Protein AF-A0A2T2RG20-F1 (afdb_monomer_lite)

Radius of gyration: 16.03 Å; chains: 1; bounding box: 54×33×34 Å

Structure (mmCIF, N/CA/C/O backbone):
data_AF-A0A2T2RG20-F1
#
_entry.id   AF-A0A2T2RG20-F1
#
loop_
_atom_site.group_PDB
_atom_site.id
_atom_site.type_symbol
_atom_site.label_atom_id
_atom_site.label_alt_id
_atom_site.label_comp_id
_atom_site.label_asym_id
_atom_site.label_entity_id
_atom_site.label_seq_id
_atom_site.pdbx_PDB_ins_code
_atom_site.Cartn_x
_atom_site.Cartn_y
_atom_site.Cartn_z
_atom_site.occupancy
_atom_site.B_iso_or_equiv
_atom_site.auth_seq_id
_atom_site.auth_comp_id
_atom_site.auth_asym_id
_atom_site.auth_atom_id
_atom_site.pdbx_PDB_model_num
ATOM 1 N N . MET A 1 1 ? 40.481 9.206 18.381 1.00 33.94 1 MET A N 1
ATOM 2 C CA . MET A 1 1 ? 39.164 9.867 18.280 1.00 33.94 1 MET A CA 1
ATOM 3 C C . MET A 1 1 ? 38.193 8.835 17.750 1.00 33.94 1 MET A C 1
ATOM 5 O O . MET A 1 1 ? 38.292 8.464 16.590 1.00 33.94 1 MET A O 1
ATOM 9 N N . THR A 1 2 ? 37.358 8.278 18.617 1.00 31.91 2 THR A N 1
ATOM 10 C CA . THR A 1 2 ? 36.388 7.243 18.250 1.00 31.91 2 THR A CA 1
ATOM 11 C C . THR A 1 2 ? 35.120 7.962 17.809 1.00 31.91 2 THR A C 1
ATOM 13 O O . THR A 1 2 ? 34.491 8.642 18.617 1.00 31.91 2 THR A O 1
ATOM 16 N N . ALA A 1 3 ? 34.799 7.905 16.517 1.00 36.47 3 ALA A N 1
ATOM 17 C CA . ALA A 1 3 ? 33.567 8.473 15.993 1.00 36.47 3 ALA A CA 1
ATOM 18 C C . ALA A 1 3 ? 32.390 7.637 16.508 1.00 36.47 3 ALA A C 1
ATOM 20 O O . ALA A 1 3 ? 32.223 6.479 16.130 1.00 36.47 3 ALA A O 1
ATOM 21 N N . THR A 1 4 ? 31.606 8.215 17.411 1.00 32.44 4 THR A N 1
ATOM 22 C CA . THR A 1 4 ? 30.352 7.635 17.883 1.00 32.44 4 THR A CA 1
ATOM 23 C C . THR A 1 4 ? 29.389 7.560 16.703 1.00 32.44 4 THR A C 1
ATOM 25 O O . THR A 1 4 ? 28.992 8.590 16.155 1.00 32.44 4 THR A O 1
ATOM 28 N N . ILE A 1 5 ? 29.026 6.344 16.297 1.00 42.16 5 ILE A N 1
ATOM 29 C CA . ILE A 1 5 ? 27.959 6.102 15.326 1.00 42.16 5 ILE A CA 1
ATOM 30 C C . ILE A 1 5 ? 26.679 6.661 15.953 1.00 42.16 5 ILE A C 1
ATOM 32 O O . ILE A 1 5 ? 26.170 6.109 16.928 1.00 42.16 5 ILE A O 1
ATOM 36 N N . LYS A 1 6 ? 26.187 7.796 15.444 1.00 42.03 6 LYS A N 1
ATOM 37 C CA . LYS A 1 6 ? 24.849 8.287 15.781 1.00 42.03 6 LYS A CA 1
ATOM 38 C C . LYS A 1 6 ? 23.864 7.251 15.259 1.00 42.03 6 LYS A C 1
ATOM 40 O O . LYS A 1 6 ? 23.668 7.142 14.051 1.00 42.03 6 LYS A O 1
ATOM 45 N N . THR A 1 7 ? 23.265 6.485 16.159 1.00 44.75 7 THR A N 1
ATOM 46 C CA . THR A 1 7 ? 22.080 5.699 15.844 1.00 44.75 7 THR A CA 1
ATOM 47 C C . THR A 1 7 ? 21.018 6.673 15.334 1.00 44.75 7 THR A C 1
ATOM 49 O O . THR A 1 7 ? 20.632 7.607 16.036 1.00 44.75 7 THR A O 1
ATOM 52 N N . LYS A 1 8 ? 20.603 6.529 14.068 1.00 46.69 8 LYS A N 1
ATOM 53 C CA . LYS A 1 8 ? 19.418 7.219 13.550 1.00 46.69 8 LYS A CA 1
ATOM 54 C C . LYS A 1 8 ? 18.232 6.656 14.327 1.00 46.69 8 LYS A C 1
ATOM 56 O O . LYS A 1 8 ? 17.767 5.561 14.032 1.00 46.69 8 LYS A O 1
ATOM 61 N N . THR A 1 9 ? 17.791 7.359 15.361 1.00 53.72 9 THR A N 1
ATOM 62 C CA . THR A 1 9 ? 16.526 7.052 16.021 1.00 53.72 9 THR A CA 1
ATOM 63 C C . THR A 1 9 ? 15.424 7.185 14.977 1.00 53.72 9 THR A C 1
ATOM 65 O O . THR A 1 9 ? 15.349 8.218 14.305 1.00 53.72 9 THR A O 1
ATOM 68 N N . LYS A 1 10 ? 14.604 6.139 14.804 1.00 56.00 10 LYS A N 1
ATOM 69 C CA . LYS A 1 10 ? 13.404 6.235 13.968 1.00 56.00 10 LYS A CA 1
ATOM 70 C C . LYS A 1 10 ? 12.549 7.403 14.505 1.00 56.00 10 LYS A C 1
ATOM 72 O O . LYS A 1 10 ? 12.397 7.511 15.725 1.00 56.00 10 LYS A O 1
ATOM 77 N N . PRO A 1 11 ? 12.074 8.318 13.644 1.00 62.72 11 PRO A N 1
ATOM 78 C CA . PRO A 1 11 ? 11.214 9.421 14.069 1.00 62.72 11 PRO A CA 1
ATOM 79 C C . PRO A 1 11 ? 9.920 8.889 14.704 1.00 62.72 11 PRO A C 1
ATOM 81 O O . PRO A 1 11 ? 9.420 7.842 14.304 1.00 62.72 11 PRO A O 1
ATOM 84 N N . THR A 1 12 ? 9.386 9.600 15.704 1.00 71.31 12 THR A N 1
ATOM 85 C CA . THR A 1 12 ? 8.121 9.215 16.355 1.00 71.31 12 THR A CA 1
ATOM 86 C C . THR A 1 12 ? 6.926 9.521 15.453 1.00 71.31 12 THR A C 1
ATOM 88 O O . THR A 1 12 ? 7.017 10.392 14.584 1.00 71.31 12 THR A O 1
ATOM 91 N N . VAL A 1 13 ? 5.783 8.875 15.691 1.00 67.56 13 VAL A N 1
ATOM 92 C CA . VAL A 1 13 ? 4.539 9.134 14.942 1.00 67.56 13 VAL A CA 1
ATOM 93 C C . VAL A 1 13 ? 4.124 10.606 15.047 1.00 67.56 13 VAL A C 1
ATOM 95 O O . VAL A 1 13 ? 3.762 11.213 14.047 1.00 67.56 13 VAL A O 1
ATOM 98 N N . GLU A 1 14 ? 4.279 11.241 16.213 1.00 69.94 14 GLU A N 1
ATOM 99 C CA . GLU A 1 14 ? 4.020 12.677 16.399 1.00 69.94 14 GLU A CA 1
ATOM 100 C C . GLU A 1 14 ? 4.948 13.545 15.547 1.00 69.94 14 GLU A C 1
ATOM 102 O O . GLU A 1 14 ? 4.548 14.601 15.054 1.00 69.94 14 GLU A O 1
ATOM 107 N N . THR A 1 15 ? 6.204 13.119 15.394 1.00 72.56 15 THR A N 1
ATOM 108 C CA . THR A 1 15 ? 7.185 13.818 14.562 1.00 72.56 15 THR A CA 1
ATOM 109 C C . THR A 1 15 ? 6.795 13.705 13.092 1.00 72.56 15 THR A C 1
ATOM 111 O O . THR A 1 15 ? 6.794 14.709 12.387 1.00 72.56 15 THR A O 1
ATOM 114 N N . LEU A 1 16 ? 6.405 12.512 12.641 1.00 67.81 16 LEU A N 1
ATOM 115 C CA . LEU A 1 16 ? 5.965 12.258 11.269 1.00 67.81 16 LEU A CA 1
ATOM 116 C C . LEU A 1 16 ? 4.662 13.004 10.940 1.00 67.81 16 LEU A C 1
ATOM 118 O O . LEU A 1 16 ? 4.611 13.717 9.942 1.00 67.81 16 LEU A O 1
ATOM 122 N N . ALA A 1 17 ? 3.652 12.940 11.812 1.00 68.75 17 ALA A N 1
ATOM 123 C CA . ALA A 1 17 ? 2.379 13.642 11.635 1.00 68.75 17 ALA A CA 1
ATOM 124 C C . ALA A 1 17 ? 2.571 15.164 11.525 1.00 68.75 17 ALA A C 1
ATOM 126 O O . ALA A 1 17 ? 1.983 15.814 10.660 1.00 68.75 17 ALA A O 1
ATOM 127 N N . LYS A 1 18 ? 3.468 15.744 12.334 1.00 66.44 18 LYS A N 1
ATOM 128 C CA . LYS A 1 18 ? 3.822 17.167 12.225 1.00 66.44 18 LYS A CA 1
ATOM 129 C C . LYS A 1 18 ? 4.585 17.491 10.946 1.00 66.44 18 LYS A C 1
ATOM 131 O O . LYS A 1 18 ? 4.302 18.516 10.334 1.00 66.44 18 LYS A O 1
ATOM 136 N N . LEU A 1 19 ? 5.542 16.651 10.553 1.00 60.50 19 LEU A N 1
ATOM 137 C CA . LEU A 1 19 ? 6.370 16.884 9.367 1.00 60.50 19 LEU A CA 1
ATOM 138 C C . LEU A 1 19 ? 5.578 16.771 8.062 1.00 60.50 19 LEU A C 1
ATOM 140 O O . LEU A 1 19 ? 5.826 17.551 7.147 1.00 60.50 19 LEU A O 1
ATOM 144 N N . TYR A 1 20 ? 4.645 15.824 7.982 1.00 61.88 20 TYR A N 1
ATOM 145 C CA . TYR A 1 20 ? 3.985 15.475 6.723 1.00 61.88 20 TYR A CA 1
ATOM 146 C C . TYR A 1 20 ? 2.539 15.956 6.624 1.00 61.88 20 TYR A C 1
ATOM 148 O O . TYR A 1 20 ? 2.090 16.286 5.530 1.00 61.88 20 TYR A O 1
ATOM 156 N N . LEU A 1 21 ? 1.819 16.043 7.745 1.00 66.69 21 LEU A N 1
ATOM 157 C CA . LEU A 1 21 ? 0.388 16.368 7.756 1.00 66.69 21 LEU A CA 1
ATOM 158 C C . LEU A 1 21 ? 0.077 17.679 8.490 1.00 66.69 21 LEU A C 1
ATOM 160 O O . LEU A 1 21 ? -1.025 18.206 8.348 1.00 66.69 21 LEU A O 1
ATOM 164 N N . ASN A 1 22 ? 1.037 18.221 9.252 1.00 70.94 22 ASN A N 1
ATOM 165 C CA . ASN A 1 22 ? 0.847 19.341 10.179 1.00 70.94 22 ASN A CA 1
ATOM 166 C C . ASN A 1 22 ? -0.348 19.119 11.134 1.00 70.94 22 ASN A C 1
ATOM 168 O O . ASN A 1 22 ? -1.120 20.037 11.416 1.00 70.94 22 ASN A O 1
ATOM 172 N N . GLN A 1 23 ? -0.524 17.879 11.597 1.00 68.62 23 GLN A N 1
ATOM 173 C CA . GLN A 1 23 ? -1.646 17.439 12.433 1.00 68.62 23 GLN A CA 1
ATOM 174 C C . GLN A 1 23 ? -1.160 16.614 13.635 1.00 68.62 23 GLN A C 1
ATOM 176 O O . GLN A 1 23 ? 0.004 16.209 13.699 1.00 68.62 23 GLN A O 1
ATOM 181 N N . GLU A 1 24 ? -2.046 16.396 14.611 1.00 74.69 24 GLU A N 1
ATOM 182 C CA . GLU A 1 24 ? -1.832 15.411 15.679 1.00 74.69 24 GLU A CA 1
ATOM 183 C C . GLU A 1 24 ? -2.039 13.985 15.136 1.00 74.69 24 GLU A C 1
ATOM 185 O O . GLU A 1 24 ? -2.826 13.809 14.203 1.00 74.69 24 GLU A O 1
ATOM 190 N N . PRO A 1 25 ? -1.357 12.962 15.689 1.00 69.50 25 PRO A N 1
ATOM 191 C CA . PRO A 1 25 ? -1.597 11.575 15.302 1.00 69.50 25 PRO A CA 1
ATOM 192 C C . PRO A 1 25 ? -3.060 11.171 15.476 1.00 69.50 25 PRO A C 1
ATOM 194 O O . PRO A 1 25 ? -3.692 11.507 16.481 1.00 69.50 25 PRO A O 1
ATOM 197 N N . ALA A 1 26 ? -3.584 10.398 14.528 1.00 75.06 26 ALA A N 1
ATOM 198 C CA . ALA A 1 26 ? -4.899 9.800 14.674 1.00 75.06 26 ALA A CA 1
ATOM 199 C C . ALA A 1 26 ? -4.900 8.780 15.826 1.00 75.06 26 ALA A C 1
ATOM 201 O O . ALA A 1 26 ? -3.997 7.951 15.946 1.00 75.06 26 ALA A O 1
ATOM 202 N N . ILE A 1 27 ? -5.936 8.823 16.667 1.00 79.38 27 ILE A N 1
ATOM 203 C CA . ILE A 1 27 ? -6.197 7.771 17.653 1.00 79.38 27 ILE A CA 1
ATOM 204 C C . ILE A 1 27 ? -6.963 6.664 16.932 1.00 79.38 27 ILE A C 1
ATOM 206 O O . ILE A 1 27 ? -8.126 6.847 16.581 1.00 79.38 27 ILE A O 1
ATOM 210 N N . VAL A 1 28 ? -6.306 5.528 16.718 1.00 82.81 28 VAL A N 1
ATOM 211 C CA . VAL A 1 28 ? -6.876 4.361 16.035 1.00 82.81 28 VAL A CA 1
ATOM 212 C C . VAL A 1 28 ? -7.181 3.289 17.078 1.00 82.81 28 VAL A C 1
ATOM 214 O O . VAL A 1 28 ? -6.276 2.857 17.794 1.00 82.81 28 VAL A O 1
ATOM 217 N N . SER A 1 29 ? -8.445 2.875 17.194 1.00 89.62 29 SER A N 1
ATOM 218 C CA . SER A 1 29 ? -8.817 1.782 18.099 1.00 89.62 29 SER A CA 1
ATOM 219 C C . SER A 1 29 ? -8.451 0.410 17.523 1.00 89.62 29 SER A C 1
ATOM 221 O O . SER A 1 29 ? -8.203 0.259 16.325 1.00 89.62 29 SER A O 1
ATOM 223 N N . GLU A 1 30 ? -8.448 -0.613 18.375 1.00 89.88 30 GLU A N 1
ATOM 224 C CA . GLU A 1 30 ? -8.186 -1.997 17.960 1.00 89.88 30 GLU A CA 1
ATOM 225 C C . GLU A 1 30 ? -9.248 -2.544 16.994 1.00 89.88 30 GLU A C 1
ATOM 227 O O . GLU A 1 30 ? -8.935 -3.333 16.100 1.00 89.88 30 GLU A O 1
ATOM 232 N N . GLU A 1 31 ? -10.494 -2.082 17.115 1.00 91.75 31 GLU A N 1
ATOM 233 C CA . GLU A 1 31 ? -11.569 -2.411 16.178 1.00 91.75 31 GLU A CA 1
ATOM 234 C C . GLU A 1 31 ? -11.265 -1.873 14.775 1.00 91.75 31 GLU A C 1
ATOM 236 O O . GLU A 1 31 ? -11.388 -2.616 13.805 1.00 91.75 31 GLU A O 1
ATOM 241 N N . ILE A 1 32 ? -10.792 -0.625 14.666 1.00 91.25 32 ILE A N 1
ATOM 242 C CA . ILE A 1 32 ? -10.450 -0.015 13.371 1.00 91.25 32 ILE A CA 1
ATOM 243 C C . ILE A 1 32 ? -9.217 -0.676 12.753 1.00 91.25 32 ILE A C 1
ATOM 245 O O . ILE A 1 32 ? -9.187 -0.901 11.547 1.00 91.25 32 ILE A O 1
ATOM 249 N N . LYS A 1 33 ? -8.218 -1.058 13.558 1.00 91.19 33 LYS A N 1
ATOM 250 C CA . LYS A 1 33 ? -7.080 -1.855 13.066 1.00 91.19 33 LYS A CA 1
ATOM 251 C C . LYS A 1 33 ? -7.521 -3.209 12.513 1.00 91.19 33 LYS A C 1
ATOM 253 O O . LYS A 1 33 ? -6.961 -3.678 11.529 1.00 91.19 33 LYS A O 1
ATOM 258 N N . THR A 1 34 ? -8.506 -3.842 13.148 1.00 92.88 34 THR A N 1
ATOM 259 C CA . THR A 1 34 ? -9.049 -5.128 12.691 1.00 92.88 34 THR A CA 1
ATOM 260 C C . THR A 1 34 ? -9.813 -4.955 11.381 1.00 92.88 34 THR A C 1
ATOM 262 O O . THR A 1 34 ? -9.531 -5.671 10.428 1.00 92.88 34 THR A O 1
ATOM 265 N N . GLU A 1 35 ? -10.684 -3.944 11.292 1.00 93.69 35 GLU A N 1
ATOM 266 C CA . GLU A 1 35 ? -11.410 -3.603 10.060 1.00 93.69 35 GLU A CA 1
ATOM 267 C C . GLU A 1 35 ? -10.448 -3.274 8.907 1.00 93.69 35 GLU A C 1
ATOM 269 O O . GLU A 1 35 ? -10.617 -3.762 7.791 1.00 93.69 35 GLU A O 1
ATOM 274 N N . PHE A 1 36 ? -9.397 -2.496 9.188 1.00 93.94 36 PHE A N 1
ATOM 275 C CA . PHE A 1 36 ? -8.327 -2.207 8.237 1.00 93.94 36 PHE A CA 1
ATOM 276 C C . PHE A 1 36 ? -7.672 -3.489 7.722 1.00 93.94 36 PHE A C 1
ATOM 278 O O . PHE A 1 36 ? -7.469 -3.631 6.518 1.00 93.94 36 PHE A O 1
ATOM 285 N N . CYS A 1 37 ? -7.346 -4.418 8.625 1.00 94.25 37 CYS A N 1
ATOM 286 C CA . CYS A 1 37 ? -6.687 -5.657 8.245 1.00 94.25 37 CYS A CA 1
ATOM 287 C C . CYS A 1 37 ? -7.588 -6.585 7.436 1.00 94.25 37 CYS A C 1
ATOM 289 O O . CYS A 1 37 ? -7.113 -7.177 6.474 1.00 94.25 37 CYS A O 1
ATOM 291 N N . ASP A 1 38 ? -8.871 -6.691 7.768 1.00 95.12 38 ASP A N 1
ATOM 292 C CA . ASP A 1 38 ? -9.805 -7.471 6.955 1.00 95.12 38 ASP A CA 1
ATOM 293 C C . ASP A 1 38 ? -9.903 -6.878 5.540 1.00 95.12 38 ASP A C 1
ATOM 295 O O . ASP A 1 38 ? -9.713 -7.587 4.551 1.00 95.12 38 ASP A O 1
ATOM 299 N N . TRP A 1 39 ? -10.066 -5.556 5.438 1.00 96.38 39 TRP A N 1
ATOM 300 C CA . TRP A 1 39 ? -10.149 -4.859 4.155 1.00 96.38 39 TRP A CA 1
ATOM 301 C C . TRP A 1 39 ? -8.865 -4.966 3.316 1.00 96.38 39 TRP A C 1
ATOM 303 O O . TRP A 1 39 ? -8.929 -5.265 2.123 1.00 96.38 39 TRP A O 1
ATOM 313 N N . ILE A 1 40 ? -7.680 -4.750 3.899 1.00 96.50 40 ILE A N 1
ATOM 314 C CA . ILE A 1 40 ? -6.428 -4.799 3.127 1.00 96.50 40 ILE A CA 1
ATOM 315 C C . ILE A 1 40 ? -6.117 -6.214 2.636 1.00 96.50 40 ILE A C 1
ATOM 317 O O . ILE A 1 40 ? -5.518 -6.379 1.575 1.00 96.50 40 ILE A O 1
ATOM 321 N N . LEU A 1 41 ? -6.547 -7.245 3.370 1.00 96.00 41 LEU A N 1
ATOM 322 C CA . LEU A 1 41 ? -6.402 -8.632 2.937 1.00 96.00 41 LEU A CA 1
ATOM 323 C C . LEU A 1 41 ? -7.304 -8.953 1.744 1.00 96.00 41 LEU A C 1
ATOM 325 O O . LEU A 1 41 ? -6.874 -9.698 0.866 1.00 96.00 41 LEU A O 1
ATOM 329 N N . GLU A 1 42 ? -8.502 -8.371 1.669 1.00 97.12 42 GLU A N 1
ATOM 330 C CA . GLU A 1 42 ? -9.341 -8.447 0.465 1.00 97.12 42 GLU A CA 1
ATOM 331 C C . GLU A 1 42 ? -8.644 -7.769 -0.723 1.00 97.12 42 GLU A C 1
ATOM 333 O O . GLU A 1 42 ? -8.506 -8.379 -1.780 1.00 97.12 42 GLU A O 1
ATOM 338 N N . GLN A 1 43 ? -8.103 -6.558 -0.538 1.00 97.75 43 GLN A N 1
ATOM 339 C CA . GLN A 1 43 ? -7.349 -5.855 -1.589 1.00 97.75 43 GLN A CA 1
ATOM 340 C C . GLN A 1 43 ? -6.115 -6.643 -2.057 1.00 97.75 43 GLN A C 1
ATOM 342 O O . GLN A 1 43 ? -5.812 -6.688 -3.248 1.00 97.75 43 GLN A O 1
ATOM 347 N N . PHE A 1 44 ? -5.409 -7.292 -1.131 1.00 97.50 44 PHE A N 1
ATOM 348 C CA . PHE A 1 44 ? -4.259 -8.138 -1.438 1.00 97.50 44 PHE A CA 1
ATOM 349 C C . PHE A 1 44 ? -4.643 -9.364 -2.277 1.00 97.50 44 PHE A C 1
ATOM 351 O O . PHE A 1 44 ? -3.919 -9.729 -3.201 1.00 97.50 44 PHE A O 1
ATOM 358 N N . GLN A 1 45 ? -5.788 -9.992 -1.988 1.00 97.38 45 GLN A N 1
ATOM 359 C CA . GLN A 1 45 ? -6.296 -11.134 -2.759 1.00 97.38 45 GLN A CA 1
ATOM 360 C C . GLN A 1 45 ? -6.684 -10.761 -4.197 1.00 97.38 45 GLN A C 1
ATOM 362 O O . GLN A 1 45 ? -6.700 -11.633 -5.065 1.00 97.38 45 GLN A O 1
ATOM 367 N N . GLU A 1 46 ? -6.986 -9.487 -4.453 1.00 97.12 46 GLU A N 1
ATOM 368 C CA . GLU A 1 46 ? -7.338 -8.966 -5.778 1.00 97.12 46 GLU A CA 1
ATOM 369 C C . GLU A 1 46 ? -6.117 -8.609 -6.645 1.00 97.12 46 GLU A C 1
ATOM 371 O O . GLU A 1 46 ? -6.285 -8.270 -7.821 1.00 97.12 46 GLU A O 1
ATOM 376 N N . LEU A 1 47 ? -4.890 -8.690 -6.110 1.00 98.12 47 LEU A N 1
ATOM 377 C CA . LEU A 1 47 ? -3.682 -8.392 -6.879 1.00 98.12 47 LEU A CA 1
ATOM 378 C C . LEU A 1 47 ? -3.548 -9.340 -8.088 1.00 98.12 47 LEU A C 1
ATOM 380 O O . LEU A 1 47 ? -3.666 -10.559 -7.941 1.00 98.12 47 LEU A O 1
ATOM 384 N N . PRO A 1 48 ? -3.260 -8.818 -9.296 1.00 97.44 48 PRO A N 1
ATOM 385 C CA . PRO A 1 48 ? -3.288 -9.614 -10.523 1.00 97.44 48 PRO A CA 1
ATOM 386 C C . PRO A 1 48 ? -1.990 -10.399 -10.782 1.00 97.44 48 PRO A C 1
ATOM 388 O O . PRO A 1 48 ? -1.742 -10.807 -11.914 1.00 97.44 48 PRO A O 1
ATOM 391 N N . PHE A 1 49 ? -1.137 -10.581 -9.773 1.00 97.19 49 PHE A N 1
ATOM 392 C CA . PHE A 1 49 ? 0.185 -11.195 -9.905 1.00 97.19 49 PHE A CA 1
ATOM 393 C C . PHE A 1 49 ? 0.603 -11.953 -8.646 1.00 97.19 49 PHE A C 1
ATOM 395 O O . PHE A 1 49 ? 0.014 -11.809 -7.575 1.00 97.19 49 PHE A O 1
ATOM 402 N N . ALA A 1 50 ? 1.658 -12.758 -8.771 1.00 97.25 50 ALA A N 1
ATOM 403 C CA . ALA A 1 50 ? 2.226 -13.473 -7.639 1.00 97.25 50 ALA A CA 1
ATOM 404 C C . ALA A 1 50 ? 3.036 -12.527 -6.738 1.00 97.25 50 ALA A C 1
ATOM 406 O O . ALA A 1 50 ? 4.029 -11.948 -7.172 1.00 97.25 50 ALA A O 1
ATOM 407 N N . VAL A 1 51 ? 2.658 -12.420 -5.465 1.00 96.81 51 VAL A N 1
ATOM 408 C CA . VAL A 1 51 ? 3.459 -11.711 -4.459 1.00 96.81 51 VAL A CA 1
ATOM 409 C C . VAL A 1 51 ? 4.424 -12.686 -3.792 1.00 96.81 51 VAL A C 1
ATOM 411 O O . VAL A 1 51 ? 4.022 -13.743 -3.298 1.00 96.81 51 VAL A O 1
ATOM 414 N N . GLN A 1 52 ? 5.702 -12.332 -3.777 1.00 95.00 52 GLN A N 1
ATOM 415 C CA . GLN A 1 52 ? 6.796 -13.145 -3.268 1.00 95.00 52 GLN A CA 1
ATOM 416 C C . GLN A 1 52 ? 7.466 -12.432 -2.097 1.00 95.00 52 GLN A C 1
ATOM 418 O O . GLN A 1 52 ? 7.739 -11.238 -2.144 1.00 95.00 52 GLN A O 1
ATOM 423 N N . ALA A 1 53 ? 7.732 -13.172 -1.027 1.00 91.38 53 ALA A N 1
ATOM 424 C CA . ALA A 1 53 ? 8.436 -12.638 0.128 1.00 91.38 53 ALA A CA 1
ATOM 425 C C . ALA A 1 53 ? 9.950 -12.614 -0.127 1.00 91.38 53 ALA A C 1
ATOM 427 O O . ALA A 1 53 ? 10.537 -13.647 -0.457 1.00 91.38 53 ALA A O 1
ATOM 428 N N . ASP A 1 54 ? 10.578 -11.463 0.098 1.00 88.75 54 ASP A N 1
ATOM 429 C CA . ASP A 1 54 ? 12.032 -11.299 0.153 1.00 88.75 54 ASP A CA 1
ATOM 430 C C . ASP A 1 54 ? 12.435 -10.899 1.581 1.00 88.75 54 ASP A C 1
ATOM 432 O O . ASP A 1 54 ? 11.746 -10.130 2.242 1.00 88.75 54 ASP A O 1
ATOM 436 N N . TYR A 1 55 ? 13.542 -11.424 2.102 1.00 84.06 55 TYR A N 1
ATOM 437 C CA . TYR A 1 55 ? 14.067 -11.027 3.418 1.00 84.06 55 TYR A CA 1
ATOM 438 C C . TYR A 1 55 ? 15.008 -9.815 3.341 1.00 84.06 55 TYR A C 1
ATOM 440 O O . TYR A 1 55 ? 15.620 -9.431 4.340 1.00 84.06 55 TYR A O 1
ATOM 448 N N . THR A 1 56 ? 15.144 -9.229 2.155 1.00 83.00 56 THR A N 1
ATOM 449 C CA . THR A 1 56 ? 15.977 -8.071 1.850 1.00 83.00 56 THR A CA 1
ATOM 450 C C . THR A 1 56 ? 15.167 -6.978 1.152 1.00 83.00 56 THR A C 1
ATOM 452 O O . THR A 1 56 ? 14.035 -7.194 0.720 1.00 83.00 56 THR A O 1
ATOM 455 N N . MET A 1 57 ? 15.745 -5.779 1.056 1.00 81.88 57 MET A N 1
ATOM 456 C CA . MET A 1 57 ? 15.204 -4.716 0.209 1.00 81.88 57 MET A CA 1
ATOM 457 C C . MET A 1 57 ? 15.560 -5.038 -1.243 1.00 81.88 57 MET A C 1
ATOM 459 O O . MET A 1 57 ? 16.697 -4.801 -1.652 1.00 81.88 57 MET A O 1
ATOM 463 N N . HIS A 1 58 ? 14.610 -5.624 -1.973 1.00 90.62 58 HIS A N 1
ATOM 464 C CA . HIS A 1 58 ? 14.834 -6.127 -3.328 1.00 90.62 58 HIS A CA 1
ATOM 465 C C . HIS A 1 58 ? 15.104 -5.000 -4.331 1.00 90.62 58 HIS A C 1
ATOM 467 O O . HIS A 1 58 ? 16.077 -5.050 -5.078 1.00 90.62 58 HIS A O 1
ATOM 473 N N . TYR A 1 59 ? 14.251 -3.974 -4.317 1.00 92.75 59 TYR A N 1
ATOM 474 C CA . TYR A 1 59 ? 14.272 -2.899 -5.301 1.00 92.75 59 TYR A CA 1
ATOM 475 C C . TYR A 1 59 ? 15.149 -1.736 -4.853 1.00 92.75 59 TYR A C 1
ATOM 477 O O . TYR A 1 59 ? 15.007 -1.220 -3.740 1.00 92.75 59 TYR A O 1
ATOM 485 N N . HIS A 1 60 ? 16.028 -1.283 -5.744 1.00 91.38 60 HIS A N 1
ATOM 486 C CA . HIS A 1 60 ? 16.734 -0.021 -5.561 1.00 91.38 60 HIS A CA 1
ATOM 487 C C . HIS A 1 60 ? 15.820 1.176 -5.843 1.00 91.38 60 HIS A C 1
ATOM 489 O O . HIS A 1 60 ? 15.884 2.191 -5.144 1.00 91.38 60 HIS A O 1
ATOM 495 N N . ASP A 1 61 ? 14.966 1.050 -6.860 1.00 93.94 61 ASP A N 1
ATOM 496 C CA . ASP A 1 61 ? 13.997 2.062 -7.258 1.00 93.94 61 ASP A CA 1
ATOM 497 C C . ASP A 1 61 ? 12.720 1.450 -7.859 1.00 93.94 61 ASP A C 1
ATOM 499 O O . ASP A 1 61 ? 12.637 0.254 -8.137 1.00 93.94 61 ASP A O 1
ATOM 503 N N . ALA A 1 62 ? 11.699 2.290 -8.050 1.00 95.69 62 ALA A N 1
ATOM 504 C CA . ALA A 1 62 ? 10.389 1.855 -8.529 1.00 95.69 62 ALA A CA 1
ATOM 505 C C . ALA A 1 62 ? 10.414 1.300 -9.966 1.00 95.69 62 ALA A C 1
ATOM 507 O O . ALA A 1 62 ? 9.509 0.565 -10.347 1.00 95.69 62 ALA A O 1
ATOM 508 N N . THR A 1 63 ? 11.428 1.621 -10.777 1.00 97.12 63 THR A N 1
ATOM 509 C CA . THR A 1 63 ? 11.539 1.123 -12.158 1.00 97.12 63 THR A CA 1
ATOM 510 C C . THR A 1 63 ? 11.749 -0.382 -12.167 1.00 97.12 63 THR A C 1
ATOM 512 O O . THR A 1 63 ? 11.051 -1.076 -12.904 1.00 97.12 63 THR A O 1
ATOM 515 N N . GLU A 1 64 ? 12.655 -0.880 -11.322 1.00 97.44 64 GLU A N 1
ATOM 516 C CA . GLU A 1 64 ? 12.918 -2.316 -11.159 1.00 97.44 64 GLU A CA 1
ATOM 517 C C . GLU A 1 64 ? 11.642 -3.041 -10.704 1.00 97.44 64 GLU A C 1
ATOM 519 O O . GLU A 1 64 ? 11.221 -4.022 -11.314 1.00 97.44 64 GLU A O 1
ATOM 524 N N . MET A 1 65 ? 10.940 -2.476 -9.716 1.00 97.31 65 MET A N 1
ATOM 525 C CA . MET A 1 65 ? 9.648 -2.992 -9.254 1.00 97.31 65 MET A CA 1
ATOM 526 C C . MET A 1 65 ? 8.603 -3.055 -10.376 1.00 97.31 65 MET A C 1
ATOM 528 O O . MET A 1 65 ? 7.862 -4.030 -10.508 1.00 97.31 65 MET A O 1
ATOM 532 N N . PHE A 1 66 ? 8.533 -2.028 -11.224 1.00 98.25 66 PHE A N 1
ATOM 533 C CA . PHE A 1 66 ? 7.590 -2.000 -12.341 1.00 98.25 66 PHE A CA 1
ATOM 534 C C . PHE A 1 66 ? 7.926 -3.030 -13.424 1.00 98.25 66 PHE A C 1
ATOM 536 O O . PHE A 1 66 ? 7.021 -3.463 -14.144 1.00 98.25 66 PHE A O 1
ATOM 543 N N . GLU A 1 67 ? 9.199 -3.386 -13.600 1.00 98.12 67 GLU A N 1
ATOM 544 C CA . GLU A 1 67 ? 9.629 -4.428 -14.536 1.00 98.12 67 GLU A CA 1
ATOM 545 C C . GLU A 1 67 ? 9.201 -5.823 -14.077 1.00 98.12 67 GLU A C 1
ATOM 547 O O . GLU A 1 67 ? 8.749 -6.612 -14.911 1.00 98.12 67 GLU A O 1
ATOM 552 N N . ASP A 1 68 ? 9.249 -6.102 -12.777 1.00 97.75 68 ASP A N 1
ATOM 553 C CA . ASP A 1 68 ? 8.764 -7.366 -12.215 1.00 97.75 68 ASP A CA 1
ATOM 554 C C . ASP A 1 68 ? 7.239 -7.470 -12.258 1.00 97.75 68 ASP A C 1
ATOM 556 O O . ASP A 1 68 ? 6.704 -8.490 -12.702 1.00 97.75 68 ASP A O 1
ATOM 560 N N . ILE A 1 69 ? 6.516 -6.389 -11.931 1.00 97.81 69 ILE A N 1
ATOM 561 C CA . ILE A 1 69 ? 5.044 -6.374 -12.020 1.00 97.81 69 ILE A CA 1
ATOM 562 C C . ILE A 1 69 ? 4.582 -6.653 -13.458 1.00 97.81 69 ILE A C 1
ATOM 564 O O . ILE A 1 69 ? 3.611 -7.380 -13.677 1.00 97.81 69 ILE A O 1
ATOM 568 N N . LYS A 1 70 ? 5.293 -6.129 -14.469 1.00 97.69 70 LYS A N 1
ATOM 569 C CA . LYS A 1 70 ? 5.029 -6.449 -15.889 1.00 97.69 70 LYS A CA 1
ATOM 570 C C . LYS A 1 70 ? 5.287 -7.919 -16.230 1.00 97.69 70 LYS A C 1
ATOM 572 O O . LYS A 1 70 ? 4.734 -8.407 -17.211 1.00 97.69 70 LYS A O 1
ATOM 577 N N . GLN A 1 71 ? 6.121 -8.601 -15.452 1.00 97.69 71 GLN A N 1
ATOM 578 C CA . GLN A 1 71 ? 6.389 -10.037 -15.523 1.00 97.69 71 GLN A CA 1
ATOM 579 C C . GLN A 1 71 ? 5.503 -10.839 -14.552 1.00 97.69 71 GLN A C 1
ATOM 581 O O . GLN A 1 71 ? 5.856 -11.958 -14.184 1.00 97.69 71 GLN A O 1
ATOM 586 N N . GLU A 1 72 ? 4.366 -10.275 -14.134 1.00 97.44 72 GLU A N 1
ATOM 587 C CA . GLU A 1 72 ? 3.350 -10.930 -13.301 1.00 97.44 72 GLU A CA 1
ATOM 588 C C . GLU A 1 72 ? 3.863 -11.401 -11.926 1.00 97.44 72 GLU A C 1
ATOM 590 O O . GLU A 1 72 ? 3.346 -12.372 -11.360 1.00 97.44 72 GLU A O 1
ATOM 595 N N . HIS A 1 73 ? 4.839 -10.691 -11.346 1.00 97.56 73 HIS A N 1
ATOM 596 C CA . HIS A 1 73 ? 5.268 -10.919 -9.965 1.00 97.56 73 HIS A CA 1
ATOM 597 C C . HIS A 1 73 ? 5.702 -9.637 -9.240 1.00 97.56 73 HIS A C 1
ATOM 599 O O . HIS A 1 73 ? 5.937 -8.604 -9.856 1.00 97.56 73 HIS A O 1
ATOM 605 N N . LEU A 1 74 ? 5.783 -9.701 -7.912 1.00 97.25 74 LEU A N 1
ATOM 606 C CA . LEU A 1 74 ? 6.257 -8.610 -7.060 1.00 97.25 74 LEU A CA 1
ATOM 607 C C . LEU A 1 74 ? 7.011 -9.179 -5.857 1.00 97.25 74 LEU A C 1
ATOM 609 O O . LEU A 1 74 ? 6.465 -10.023 -5.143 1.00 97.25 74 LEU A O 1
ATOM 613 N N . TRP A 1 75 ? 8.218 -8.682 -5.594 1.00 95.81 75 TRP A N 1
ATOM 614 C CA . TRP A 1 75 ? 8.953 -8.968 -4.363 1.00 95.81 75 TRP A CA 1
ATOM 615 C C . TRP A 1 75 ? 8.588 -7.965 -3.274 1.00 95.81 75 TRP A C 1
ATOM 617 O O . TRP A 1 75 ? 8.685 -6.761 -3.472 1.00 95.81 75 TRP A O 1
ATOM 627 N N . VAL A 1 76 ? 8.205 -8.455 -2.100 1.00 92.12 76 VAL A N 1
ATOM 628 C CA . VAL A 1 76 ? 7.846 -7.617 -0.952 1.00 92.12 76 VAL A CA 1
ATOM 629 C C . VAL A 1 76 ? 8.742 -7.967 0.223 1.00 92.12 76 VAL A C 1
ATOM 631 O O . VAL A 1 76 ? 8.896 -9.135 0.593 1.00 92.12 76 VAL A O 1
ATOM 634 N N . SER A 1 77 ? 9.336 -6.933 0.815 1.00 85.31 77 SER A N 1
ATOM 635 C CA . SER A 1 77 ? 10.267 -7.073 1.929 1.00 85.31 77 SER A CA 1
ATOM 636 C C . SER A 1 77 ? 9.555 -7.523 3.208 1.00 85.31 77 SER A C 1
ATOM 638 O O . SER A 1 77 ? 8.681 -6.847 3.746 1.00 85.31 77 SER A O 1
ATOM 640 N N . MET A 1 78 ? 10.007 -8.644 3.763 1.00 78.81 78 MET A N 1
ATOM 641 C CA . MET A 1 78 ? 9.659 -9.136 5.097 1.00 78.81 78 MET A CA 1
ATOM 642 C C . MET A 1 78 ? 10.449 -8.428 6.208 1.00 78.81 78 MET A C 1
ATOM 644 O O . MET A 1 78 ? 10.237 -8.716 7.385 1.00 78.81 78 MET A O 1
ATOM 648 N N . ALA A 1 79 ? 11.397 -7.549 5.873 1.00 67.25 79 ALA A N 1
ATOM 649 C CA . ALA A 1 79 ? 12.220 -6.858 6.864 1.00 67.25 79 ALA A CA 1
ATOM 650 C C . ALA A 1 79 ? 11.549 -5.591 7.431 1.00 67.25 79 ALA A C 1
ATOM 652 O O . ALA A 1 79 ? 11.947 -5.128 8.501 1.00 67.25 79 ALA A O 1
ATOM 653 N N . GLU A 1 80 ? 10.546 -5.036 6.738 1.00 61.75 80 GLU A N 1
ATOM 654 C CA . GLU A 1 80 ? 10.014 -3.690 7.001 1.00 61.75 80 GLU A CA 1
ATOM 655 C C . GLU A 1 80 ? 8.485 -3.622 7.117 1.00 61.75 80 GLU A C 1
ATOM 657 O O . GLU A 1 80 ? 7.864 -2.712 6.583 1.00 61.75 80 GLU A O 1
ATOM 662 N N . TYR A 1 81 ? 7.846 -4.536 7.844 1.00 63.47 81 TYR A N 1
ATOM 663 C CA . TYR A 1 81 ? 6.426 -4.372 8.164 1.00 63.47 81 TYR A CA 1
ATOM 664 C C . TYR A 1 81 ? 6.258 -4.108 9.660 1.00 63.47 81 TYR A C 1
ATOM 666 O O . TYR A 1 81 ? 6.769 -4.870 10.480 1.00 63.47 81 TYR A O 1
ATOM 674 N N . ASP A 1 82 ? 5.576 -3.010 10.020 1.00 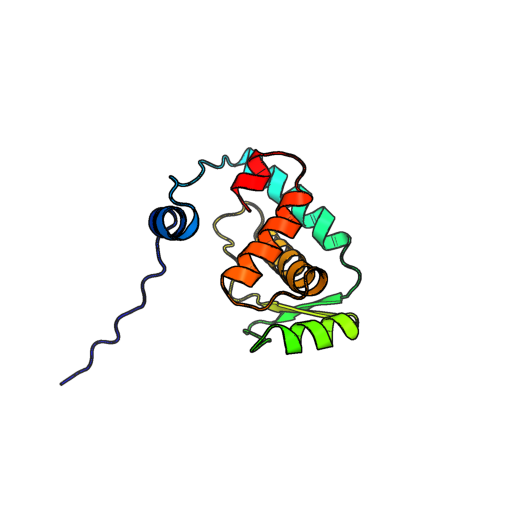63.66 82 ASP A N 1
ATOM 675 C CA . ASP A 1 82 ? 5.240 -2.611 11.399 1.00 63.66 82 ASP A CA 1
ATOM 676 C C . ASP A 1 82 ? 4.272 -3.628 12.035 1.00 63.66 82 ASP A C 1
ATOM 678 O O . ASP A 1 82 ? 3.108 -3.352 12.326 1.00 63.66 82 ASP A O 1
ATOM 682 N N . SER A 1 83 ? 4.757 -4.852 12.249 1.00 62.81 83 SER A N 1
ATOM 683 C CA . SER A 1 83 ? 3.996 -5.996 12.750 1.00 62.81 83 SER A CA 1
ATOM 684 C C . SER A 1 83 ? 3.414 -5.759 14.138 1.00 62.81 83 SER A C 1
ATOM 686 O O . SER A 1 83 ? 2.512 -6.475 14.549 1.00 62.81 83 SER A O 1
ATOM 688 N N . GLU A 1 84 ? 3.959 -4.786 14.868 1.00 72.69 84 GLU A N 1
ATOM 689 C CA . GLU A 1 84 ? 3.514 -4.401 16.206 1.00 72.69 84 GLU A CA 1
ATOM 690 C C . GLU A 1 84 ? 2.307 -3.449 16.182 1.00 72.69 84 GLU A C 1
ATOM 692 O O . GLU A 1 84 ? 1.619 -3.321 17.194 1.00 72.69 84 GLU A O 1
ATOM 697 N N . PHE A 1 85 ? 2.028 -2.779 15.055 1.00 77.69 85 PHE A N 1
ATOM 698 C CA . PHE A 1 85 ? 0.882 -1.872 14.949 1.00 77.69 85 PHE A CA 1
ATOM 699 C C . PHE A 1 85 ? -0.435 -2.629 14.730 1.00 77.69 85 PHE A C 1
ATOM 701 O O . PHE A 1 85 ? -1.467 -2.230 15.277 1.00 77.69 85 PHE A O 1
ATOM 708 N N . TYR A 1 86 ? -0.389 -3.716 13.955 1.00 79.19 86 TYR A N 1
ATOM 709 C CA . TYR A 1 86 ? -1.553 -4.491 13.523 1.00 79.19 86 TYR A CA 1
ATOM 710 C C . TYR A 1 86 ? -1.788 -5.734 14.390 1.00 79.19 86 TYR A C 1
ATOM 712 O O . TYR A 1 86 ? -0.850 -6.400 14.815 1.00 79.19 86 TYR A O 1
ATOM 720 N N . ASN A 1 87 ? -3.055 -6.126 14.556 1.00 76.06 87 ASN A N 1
ATOM 721 C CA . ASN A 1 87 ? -3.420 -7.368 15.257 1.00 76.06 87 ASN A CA 1
ATOM 722 C C . ASN A 1 87 ? -3.067 -8.644 14.473 1.00 76.06 87 ASN A C 1
ATOM 724 O O . ASN A 1 87 ? -3.011 -9.735 15.039 1.00 76.06 87 ASN A O 1
ATOM 728 N N . ASN A 1 88 ? -2.819 -8.509 13.170 1.00 80.62 88 ASN A N 1
ATOM 729 C CA . ASN A 1 88 ? -2.376 -9.578 12.289 1.00 80.62 88 ASN A CA 1
ATOM 730 C C . ASN A 1 88 ? -1.028 -9.182 11.681 1.00 80.62 88 ASN A C 1
ATOM 732 O O . ASN A 1 88 ? -0.949 -8.213 10.931 1.00 80.62 88 ASN A O 1
ATOM 736 N N . SER A 1 89 ? 0.026 -9.946 11.965 1.00 77.25 89 SER A N 1
ATOM 737 C CA . SER A 1 89 ? 1.372 -9.645 11.470 1.00 77.25 89 SER A CA 1
ATOM 738 C C . SER A 1 89 ? 1.468 -9.659 9.940 1.00 77.25 89 SER A C 1
ATOM 740 O O . SER A 1 89 ? 2.269 -8.919 9.380 1.00 77.25 89 SER A O 1
ATOM 742 N N . PHE A 1 90 ? 0.620 -10.426 9.246 1.00 88.62 90 PHE A N 1
ATOM 743 C CA . PHE A 1 90 ? 0.578 -10.453 7.781 1.00 88.62 90 PHE A CA 1
ATOM 744 C C . PHE A 1 90 ? -0.072 -9.197 7.170 1.00 88.62 90 PHE A C 1
ATOM 746 O O . PHE A 1 90 ? 0.151 -8.890 6.004 1.00 88.62 90 PHE A O 1
ATOM 753 N N . CYS A 1 91 ? -0.832 -8.429 7.955 1.00 90.44 91 CYS A N 1
ATOM 754 C CA . CYS A 1 91 ? -1.518 -7.214 7.503 1.00 90.44 91 CYS A CA 1
ATOM 755 C C . CYS A 1 91 ? -0.543 -6.151 6.972 1.00 90.44 91 CYS A C 1
ATOM 757 O O . CYS A 1 91 ? -0.797 -5.541 5.938 1.00 90.44 91 CYS A O 1
ATOM 759 N N . GLY A 1 92 ? 0.616 -5.990 7.620 1.00 89.56 92 GLY A N 1
ATOM 760 C CA . GLY A 1 92 ? 1.652 -5.071 7.144 1.00 89.56 92 GLY A CA 1
ATOM 761 C C . GLY A 1 92 ? 2.285 -5.518 5.821 1.00 89.56 92 GLY A C 1
ATOM 762 O O . GLY A 1 92 ? 2.522 -4.690 4.950 1.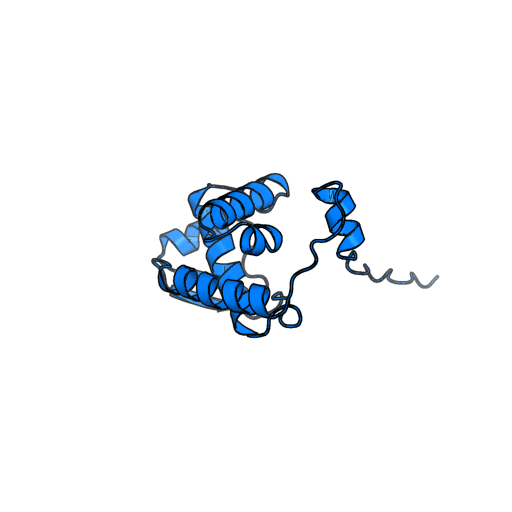00 89.56 92 GLY A O 1
ATOM 763 N N . PHE A 1 93 ? 2.488 -6.825 5.628 1.00 91.31 93 PHE A N 1
ATOM 764 C CA . PHE A 1 93 ? 2.967 -7.373 4.354 1.00 91.31 93 PHE A CA 1
ATOM 765 C C . PHE A 1 93 ? 1.953 -7.149 3.223 1.00 91.31 93 PHE A C 1
ATOM 767 O O . PHE A 1 93 ? 2.318 -6.712 2.134 1.00 91.31 93 PHE A O 1
ATOM 774 N N . ALA A 1 94 ? 0.671 -7.407 3.498 1.00 94.44 94 ALA A N 1
ATOM 775 C CA . ALA A 1 94 ? -0.411 -7.164 2.551 1.00 94.44 94 ALA A CA 1
ATOM 776 C C . ALA A 1 94 ? -0.512 -5.680 2.164 1.00 94.44 94 ALA A C 1
ATOM 778 O O . ALA A 1 94 ? -0.628 -5.369 0.980 1.00 94.44 94 ALA A O 1
ATOM 779 N N . LEU A 1 95 ? -0.406 -4.773 3.143 1.00 94.00 95 LEU A N 1
ATOM 780 C CA . LEU A 1 95 ? -0.379 -3.333 2.895 1.00 94.00 95 LEU A CA 1
ATOM 781 C C . LEU A 1 95 ? 0.764 -2.940 1.957 1.00 94.00 95 LEU A C 1
ATOM 783 O O . LEU A 1 95 ? 0.505 -2.248 0.978 1.00 94.00 95 LEU A O 1
ATOM 787 N N . LEU A 1 96 ? 1.991 -3.397 2.223 1.00 92.44 96 LEU A N 1
ATOM 788 C CA . LEU A 1 96 ? 3.146 -3.085 1.374 1.00 92.44 96 LEU A CA 1
ATOM 789 C C . LEU A 1 96 ? 2.934 -3.560 -0.064 1.00 92.44 96 LEU A C 1
ATOM 791 O O . LEU A 1 96 ? 3.108 -2.781 -0.990 1.00 92.44 96 LEU A O 1
ATOM 795 N N . ALA A 1 97 ? 2.461 -4.791 -0.261 1.00 95.69 97 ALA A N 1
ATOM 796 C CA . ALA A 1 97 ? 2.207 -5.316 -1.601 1.00 95.69 97 ALA A CA 1
ATOM 797 C C . ALA A 1 97 ? 1.160 -4.496 -2.378 1.00 95.69 97 ALA A C 1
ATOM 799 O O . ALA A 1 97 ? 1.333 -4.209 -3.563 1.00 95.69 97 ALA A O 1
ATOM 800 N N . VAL A 1 98 ? 0.064 -4.108 -1.715 1.00 97.44 98 VAL A N 1
ATOM 801 C CA . VAL A 1 98 ? -0.987 -3.278 -2.327 1.00 97.44 98 VAL A CA 1
ATOM 802 C C . VAL A 1 98 ? -0.472 -1.861 -2.600 1.00 97.44 98 VAL A C 1
ATOM 804 O O . VAL A 1 98 ? -0.786 -1.283 -3.639 1.00 97.44 98 VAL A O 1
ATOM 807 N N . HIS A 1 99 ? 0.335 -1.309 -1.695 1.00 95.81 99 HIS A N 1
ATOM 808 C CA . HIS A 1 99 ? 0.945 0.010 -1.828 1.00 95.81 99 HIS A CA 1
ATOM 809 C C . HIS A 1 99 ? 1.955 0.070 -2.988 1.00 95.81 99 HIS A C 1
ATOM 811 O O . HIS A 1 99 ? 1.884 0.967 -3.828 1.00 95.81 99 HIS A O 1
ATOM 817 N N . ASP A 1 100 ? 2.825 -0.929 -3.108 1.00 95.81 100 ASP A N 1
ATOM 818 C CA . ASP A 1 100 ? 3.783 -1.084 -4.208 1.00 95.81 100 ASP A CA 1
ATOM 819 C C . ASP A 1 100 ? 3.068 -1.258 -5.555 1.00 95.81 100 ASP A C 1
ATOM 821 O O . ASP A 1 100 ? 3.458 -0.689 -6.583 1.00 95.81 100 ASP A O 1
ATOM 825 N N . TYR A 1 101 ? 1.939 -1.970 -5.561 1.00 97.88 101 TYR A N 1
ATOM 826 C CA . TYR A 1 101 ? 1.092 -2.014 -6.745 1.00 97.88 101 TYR A CA 1
ATOM 827 C C . TYR A 1 101 ? 0.492 -0.647 -7.091 1.00 97.88 101 TYR A C 1
ATOM 829 O O . TYR A 1 101 ? 0.382 -0.299 -8.268 1.00 97.88 101 TYR A O 1
ATOM 837 N N . ASP A 1 102 ? 0.125 0.161 -6.101 1.00 98.06 102 ASP A N 1
ATOM 838 C CA . ASP A 1 102 ? -0.391 1.506 -6.341 1.00 98.06 102 ASP A CA 1
ATOM 839 C C . ASP A 1 102 ? 0.675 2.474 -6.852 1.00 98.06 102 ASP A C 1
ATOM 841 O O . ASP A 1 102 ? 0.361 3.319 -7.700 1.00 98.06 102 ASP A O 1
ATOM 845 N N . HIS A 1 103 ? 1.935 2.310 -6.444 1.00 97.94 103 HIS A N 1
ATOM 846 C CA . HIS A 1 103 ? 3.064 2.956 -7.116 1.00 97.94 103 HIS A CA 1
ATOM 847 C C . HIS A 1 103 ? 3.072 2.620 -8.609 1.00 97.94 103 HIS A C 1
ATOM 849 O O . HIS A 1 103 ? 3.147 3.516 -9.452 1.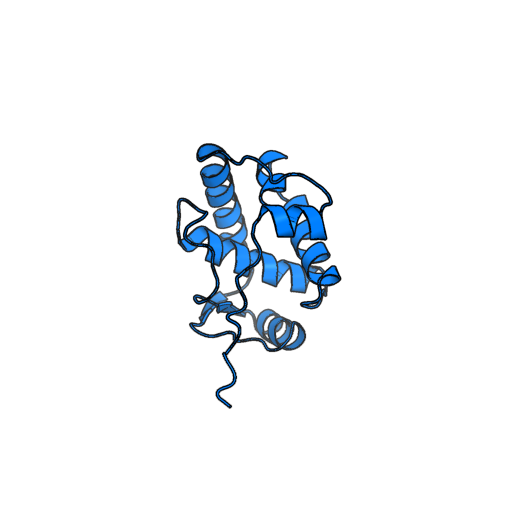00 97.94 103 HIS A O 1
ATOM 855 N N . TYR A 1 104 ? 2.899 1.344 -8.961 1.00 98.12 104 TYR A N 1
ATOM 856 C CA . TYR A 1 104 ? 2.804 0.927 -10.359 1.00 98.12 104 TYR A CA 1
ATOM 857 C C . TYR A 1 104 ? 1.574 1.508 -11.068 1.00 98.12 104 TYR A C 1
ATOM 859 O O . TYR A 1 104 ? 1.690 2.040 -12.171 1.00 98.12 104 TYR A O 1
ATOM 867 N N . GLN A 1 105 ? 0.395 1.487 -10.450 1.00 97.94 105 GLN A N 1
ATOM 868 C CA . GLN A 1 105 ? -0.831 2.034 -11.047 1.00 97.94 105 GLN A CA 1
ATOM 869 C C . GLN A 1 105 ? -0.757 3.549 -11.281 1.00 97.94 105 GLN A C 1
ATOM 871 O O . GLN A 1 105 ? -1.351 4.059 -12.232 1.00 97.94 105 GLN A O 1
ATOM 876 N N . THR A 1 106 ? -0.047 4.272 -10.416 1.00 97.69 106 THR A N 1
ATOM 877 C CA . THR A 1 106 ? 0.104 5.733 -10.496 1.00 97.69 106 THR A CA 1
ATOM 878 C C . THR A 1 106 ? 1.381 6.175 -11.207 1.00 97.69 106 THR A C 1
ATOM 880 O O . THR A 1 106 ? 1.527 7.362 -11.490 1.00 97.69 106 THR A O 1
ATOM 883 N N . GLN A 1 107 ? 2.264 5.232 -11.558 1.00 97.75 107 GLN A N 1
ATOM 884 C CA . GLN A 1 107 ? 3.592 5.488 -12.122 1.00 97.75 107 GLN A CA 1
ATOM 885 C C . GLN A 1 107 ? 4.430 6.419 -11.228 1.00 97.75 107 GLN A C 1
ATOM 887 O O . GLN A 1 107 ? 5.108 7.325 -11.718 1.00 97.75 107 GLN A O 1
ATOM 892 N N . SER A 1 108 ? 4.367 6.214 -9.910 1.00 96.75 108 SER A N 1
ATOM 893 C CA . SER A 1 108 ? 5.032 7.062 -8.923 1.00 96.75 108 SER A CA 1
ATOM 894 C C . SER A 1 108 ? 6.313 6.419 -8.370 1.00 96.75 108 SER A C 1
ATOM 896 O O . SER A 1 108 ? 6.365 5.221 -8.101 1.00 96.75 108 SER A O 1
ATOM 898 N N . CYS A 1 109 ? 7.373 7.214 -8.195 1.00 94.00 109 CYS A N 1
ATOM 899 C CA . CYS A 1 109 ? 8.661 6.746 -7.662 1.00 9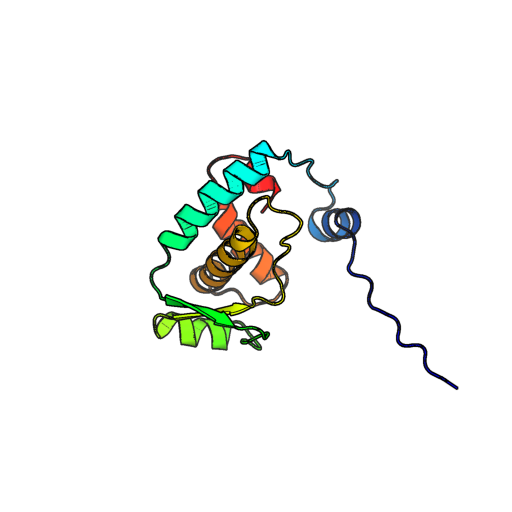4.00 109 CYS A CA 1
ATOM 900 C C . CYS A 1 109 ? 8.682 6.713 -6.121 1.00 94.00 109 CYS A C 1
ATOM 902 O O . CYS A 1 109 ? 7.844 7.346 -5.488 1.00 94.00 109 CYS A O 1
ATOM 904 N N . PHE A 1 110 ? 9.713 6.113 -5.515 1.00 92.44 110 PHE A N 1
ATOM 905 C CA . PHE A 1 110 ? 9.956 6.108 -4.053 1.00 92.44 110 PHE A CA 1
ATOM 906 C C . PHE A 1 110 ? 10.449 7.461 -3.493 1.00 92.44 110 PHE A C 1
ATOM 908 O O . PHE A 1 110 ? 11.356 7.552 -2.663 1.00 92.44 110 PHE A O 1
ATOM 915 N N . THR A 1 111 ? 9.913 8.563 -4.015 1.00 91.62 111 THR A N 1
ATOM 916 C CA . THR A 1 111 ? 10.093 9.907 -3.461 1.00 91.62 111 THR A CA 1
ATOM 917 C C . THR A 1 111 ? 8.896 10.235 -2.581 1.00 91.62 111 THR A C 1
ATOM 919 O O . THR A 1 111 ? 7.819 9.695 -2.793 1.00 91.62 111 THR A O 1
ATOM 922 N N . LEU A 1 112 ? 9.025 11.192 -1.657 1.00 88.56 112 LEU A N 1
ATOM 923 C CA . LEU A 1 112 ? 7.897 11.610 -0.810 1.00 88.56 112 LEU A CA 1
ATOM 924 C C . LEU A 1 112 ? 6.625 11.938 -1.614 1.00 88.56 112 LEU A C 1
ATOM 926 O O . LEU A 1 112 ? 5.523 11.602 -1.197 1.00 88.56 112 LEU A O 1
ATOM 930 N N . GLU A 1 113 ? 6.767 12.603 -2.761 1.00 90.25 113 GLU A N 1
ATOM 931 C CA . GLU A 1 113 ? 5.627 12.899 -3.629 1.00 90.25 113 GLU A CA 1
ATOM 932 C C . GLU A 1 113 ? 4.986 11.622 -4.177 1.00 90.25 113 GLU A C 1
ATOM 934 O O . GLU A 1 113 ? 3.760 11.529 -4.219 1.00 90.25 113 GLU A O 1
ATOM 939 N N . GLY A 1 114 ? 5.798 10.642 -4.575 1.00 93.69 114 GLY A N 1
ATOM 940 C CA . GLY A 1 114 ? 5.288 9.388 -5.101 1.00 93.69 114 GLY A CA 1
ATOM 941 C C . GLY A 1 114 ? 4.666 8.484 -4.040 1.00 93.69 114 GLY A C 1
ATOM 942 O O . GLY A 1 114 ? 3.598 7.936 -4.306 1.00 93.69 114 GLY A O 1
ATOM 943 N N . GLU A 1 115 ? 5.233 8.437 -2.831 1.00 92.19 115 GLU A N 1
ATOM 944 C CA . GLU A 1 115 ? 4.612 7.801 -1.657 1.00 92.19 115 GLU A CA 1
ATOM 945 C C . GLU A 1 115 ? 3.226 8.408 -1.399 1.00 92.19 115 GLU A C 1
ATOM 947 O O . GLU A 1 115 ? 2.222 7.709 -1.324 1.00 92.19 115 GLU A O 1
ATOM 952 N N . ILE A 1 116 ? 3.125 9.745 -1.363 1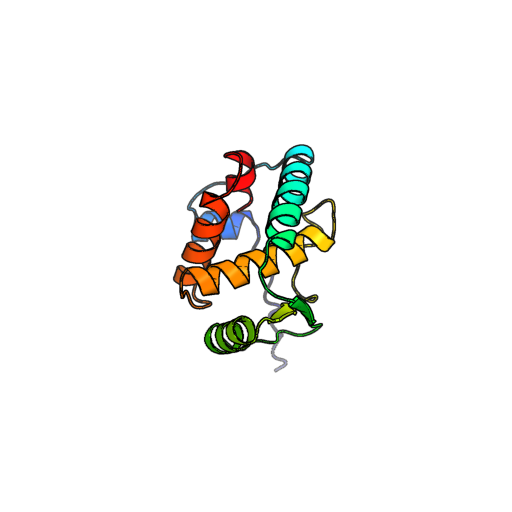.00 90.81 116 ILE A N 1
ATOM 953 C CA . ILE A 1 116 ? 1.840 10.437 -1.171 1.00 90.81 116 ILE A CA 1
ATOM 954 C C . ILE A 1 116 ? 0.831 10.062 -2.266 1.00 90.81 116 ILE A C 1
ATOM 956 O O . ILE A 1 116 ? -0.369 9.981 -1.995 1.00 90.81 116 ILE A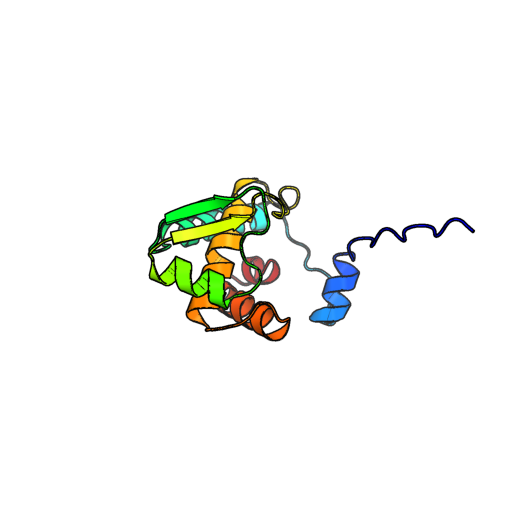 O 1
ATOM 960 N N . GLN A 1 117 ? 1.276 9.872 -3.511 1.00 94.94 117 GLN A N 1
ATOM 961 C CA . GLN A 1 117 ? 0.392 9.457 -4.602 1.00 94.94 117 GLN A CA 1
ATOM 962 C C . GLN A 1 117 ? -0.114 8.022 -4.416 1.00 94.94 117 GLN A C 1
ATOM 964 O O . GLN A 1 117 ? -1.317 7.797 -4.574 1.00 94.94 117 GLN A O 1
ATOM 969 N N . ALA A 1 118 ? 0.760 7.090 -4.034 1.00 95.94 118 ALA A N 1
ATOM 970 C CA . ALA A 1 118 ? 0.390 5.706 -3.760 1.00 95.94 118 ALA A CA 1
ATOM 971 C C . ALA A 1 118 ? -0.559 5.609 -2.549 1.00 95.94 118 ALA A C 1
ATOM 973 O O . ALA A 1 118 ? -1.656 5.062 -2.684 1.00 95.94 118 ALA A O 1
ATOM 974 N N . TYR A 1 119 ? -0.253 6.274 -1.427 1.00 93.62 119 TYR A N 1
ATOM 975 C CA . TYR A 1 119 ? -1.141 6.339 -0.254 1.00 93.62 119 TYR A CA 1
ATOM 976 C C . TYR A 1 119 ? -2.511 6.960 -0.564 1.00 93.62 119 TYR A C 1
ATOM 978 O O . TYR A 1 119 ? -3.554 6.451 -0.152 1.00 93.62 119 TYR A O 1
ATOM 986 N N . LYS A 1 120 ? -2.564 8.028 -1.371 1.00 93.56 120 LYS A N 1
ATOM 987 C CA . LYS A 1 120 ? -3.850 8.591 -1.822 1.00 93.56 120 LYS A CA 1
ATOM 988 C C . LYS A 1 120 ? -4.641 7.610 -2.678 1.00 93.56 120 LYS A C 1
ATOM 990 O O . LYS A 1 120 ? -5.870 7.574 -2.597 1.00 93.56 120 LYS A O 1
ATOM 995 N N . LYS A 1 121 ? -3.956 6.839 -3.521 1.00 96.12 121 LYS A N 1
ATOM 996 C CA . LYS A 1 121 ? -4.583 5.859 -4.403 1.00 96.12 121 LYS A CA 1
ATOM 997 C C . LYS A 1 121 ? -5.201 4.714 -3.596 1.00 96.12 121 LYS A C 1
ATOM 999 O O . LYS A 1 121 ? -6.357 4.377 -3.872 1.00 96.12 121 LYS A O 1
ATOM 1004 N N . ILE A 1 122 ? -4.523 4.192 -2.577 1.00 95.69 122 ILE A N 1
ATOM 1005 C CA . ILE A 1 122 ? -5.091 3.183 -1.669 1.00 95.69 122 ILE A CA 1
ATOM 1006 C C . ILE A 1 122 ? -6.214 3.767 -0.801 1.00 95.69 122 ILE A C 1
ATOM 1008 O O . ILE A 1 122 ? -7.305 3.199 -0.753 1.00 95.69 122 ILE A O 1
ATOM 1012 N N . ALA A 1 123 ? -6.029 4.961 -0.226 1.00 93.94 123 ALA A N 1
ATOM 1013 C CA . ALA A 1 123 ? -7.042 5.627 0.597 1.00 93.94 123 ALA A CA 1
ATOM 1014 C C . ALA A 1 123 ? -8.332 5.940 -0.177 1.00 93.94 123 ALA A C 1
ATOM 1016 O O . ALA A 1 123 ? -9.425 5.871 0.383 1.00 93.94 123 ALA A O 1
ATOM 1017 N N . SER A 1 124 ? -8.240 6.213 -1.485 1.00 94.75 124 SER A N 1
ATOM 1018 C CA . SER A 1 124 ? -9.419 6.425 -2.339 1.00 94.75 124 SER A CA 1
ATOM 1019 C C . SER A 1 124 ? -10.320 5.190 -2.484 1.00 94.75 124 SER A C 1
ATOM 1021 O O . SER A 1 124 ? -11.471 5.331 -2.896 1.00 94.75 124 SER A O 1
ATOM 1023 N N . ARG A 1 125 ? -9.807 3.996 -2.148 1.00 95.88 125 ARG A N 1
ATOM 1024 C CA . ARG A 1 125 ? -10.539 2.719 -2.164 1.00 95.88 125 ARG A CA 1
ATOM 1025 C C . ARG A 1 125 ? -11.004 2.268 -0.776 1.00 95.88 125 ARG A C 1
ATOM 1027 O O . ARG A 1 125 ? -11.722 1.278 -0.680 1.00 95.88 125 ARG A O 1
ATOM 1034 N N . ALA A 1 126 ? -10.596 2.963 0.285 1.00 93.81 126 ALA A N 1
ATOM 1035 C CA . ALA A 1 126 ? -10.927 2.591 1.654 1.00 93.81 126 ALA A CA 1
ATOM 1036 C C . ALA A 1 126 ? -12.437 2.720 1.935 1.00 93.81 126 ALA A C 1
ATOM 1038 O O . ALA A 1 126 ? -13.071 3.676 1.476 1.00 93.81 126 ALA A O 1
ATOM 1039 N N . PRO A 1 127 ? -13.021 1.814 2.736 1.00 90.62 127 PRO A N 1
ATOM 1040 C CA . PRO A 1 127 ? -14.464 1.749 2.945 1.00 90.62 127 PRO A CA 1
ATOM 1041 C C . PRO A 1 127 ? -14.997 2.859 3.865 1.00 90.62 127 PRO A C 1
ATOM 1043 O O . PRO A 1 127 ? -16.191 3.157 3.824 1.00 90.62 127 PRO A O 1
ATOM 1046 N N . ASN A 1 128 ? -14.148 3.490 4.689 1.00 89.75 128 ASN A N 1
ATOM 1047 C CA . ASN A 1 128 ? -14.549 4.582 5.577 1.00 89.75 128 ASN A CA 1
ATOM 1048 C C . ASN A 1 128 ? -13.383 5.533 5.934 1.00 89.75 128 ASN A C 1
ATOM 1050 O O . ASN A 1 128 ? -12.219 5.264 5.635 1.00 89.75 128 ASN A O 1
ATOM 1054 N N . LEU A 1 129 ? -13.709 6.651 6.596 1.00 85.50 129 LEU A N 1
ATOM 1055 C CA . LEU A 1 129 ? -12.745 7.687 6.992 1.00 85.50 129 LEU A CA 1
ATOM 1056 C C . LEU A 1 129 ? -11.755 7.227 8.076 1.00 85.50 129 LEU A C 1
ATOM 1058 O O . LEU A 1 129 ? -10.641 7.730 8.117 1.00 85.50 129 LEU A O 1
ATOM 1062 N N . GLU A 1 130 ? -12.134 6.308 8.962 1.00 88.12 130 GLU A N 1
ATOM 1063 C CA . GLU A 1 130 ? -11.245 5.820 10.023 1.00 88.12 130 GLU A CA 1
ATOM 1064 C C . GLU A 1 130 ? -10.122 4.941 9.456 1.00 88.12 130 GLU A C 1
ATOM 1066 O O . GLU A 1 130 ? -8.970 5.106 9.847 1.00 88.12 130 GLU A O 1
ATOM 1071 N N . ILE A 1 131 ? -10.413 4.102 8.457 1.00 89.19 131 ILE A N 1
ATOM 1072 C CA . ILE A 1 131 ? -9.382 3.384 7.688 1.00 89.19 131 ILE A CA 1
ATOM 1073 C C . ILE A 1 131 ? -8.487 4.370 6.929 1.00 89.19 131 ILE A C 1
ATOM 1075 O O . ILE A 1 131 ? -7.269 4.215 6.926 1.00 89.19 131 ILE A O 1
ATOM 1079 N N . GLN A 1 132 ? -9.060 5.433 6.352 1.00 87.31 132 GLN A N 1
ATOM 1080 C CA . GLN A 1 132 ? -8.274 6.490 5.701 1.00 87.31 132 GLN A CA 1
ATOM 1081 C C . GLN A 1 132 ? -7.369 7.275 6.657 1.00 87.31 132 GLN A C 1
ATOM 1083 O O . GLN A 1 132 ? -6.497 7.978 6.177 1.00 87.31 132 GLN A O 1
ATOM 1088 N N . LYS A 1 133 ? -7.577 7.216 7.979 1.00 83.44 133 LYS A N 1
ATOM 1089 C CA . LYS A 1 133 ? -6.661 7.836 8.953 1.00 83.44 133 LYS A CA 1
ATOM 1090 C C . LYS A 1 133 ? -5.450 6.959 9.270 1.00 83.44 133 LYS A C 1
ATOM 1092 O O . LYS A 1 133 ? -4.491 7.468 9.847 1.00 83.44 133 LYS A O 1
ATOM 1097 N N . ILE A 1 134 ? -5.533 5.656 8.990 1.00 85.88 134 ILE A N 1
ATOM 1098 C CA . ILE A 1 134 ? -4.388 4.742 9.085 1.00 85.88 134 ILE A CA 1
ATOM 1099 C C . ILE A 1 134 ? -3.465 4.943 7.876 1.00 85.88 134 ILE A C 1
ATOM 1101 O O . ILE A 1 134 ? -2.248 4.933 8.047 1.00 85.88 134 ILE A O 1
ATOM 1105 N N . LEU A 1 135 ? -4.057 5.102 6.686 1.00 86.06 135 LEU A N 1
ATOM 1106 C CA . LEU A 1 135 ? -3.376 5.351 5.407 1.00 86.06 135 LEU A CA 1
ATOM 1107 C C . LEU A 1 135 ? -2.867 6.796 5.290 1.00 86.06 135 LEU A C 1
ATOM 1109 O O . LEU A 1 135 ? -1.824 6.982 4.630 1.00 86.06 135 LEU A O 1
#

Sequence (135 aa):
MTATIKTKTKPTVETLAKLYLNQEPAIVSEEIKTEFCDWILEQFQELPFAVQADYTMHYHDATEMFEDIKQEHLWVSMAEYDSEFYNNSFCGFALLAVHDYDHYQTQSCFTLEGEIQAYKKIASRAPNLEIQKIL

Foldseek 3Di:
DDDPDPDPDDDDPQRVCCVPVVDGADDADLVLLVVLLVVLVVLLVPQQAAEAEDCDDPDPKLVVQLVVVVVRYGYFHPPDFPCVVHPHSCSSRSVRVQLSVLCNVQVAMPDPVSSVSSLVSVLVVDPDVSSNSVD

pLDDT: mean 84.69, std 16.14, range [31.91, 98.25]

Secondary structure (DSSP, 8-state):
--------PPPPHHHHHHHHTSSPPP---HHHHHHHHHHHHHHHHT-SSEEEEESS---SSHHHHHHHHHTTEEEEETTS--TTTSSSHHHHHHHHHHHHHHHHHHT--SSHHHHHHHHHHHHTT-SSHHHHTT-